Protein AF-A0A7S2GXP6-F1 (afdb_monomer)

Foldseek 3Di:
DVQVPQDDDDWDADPVARLKTKDKDFQAQVQKDWDWDAPDPPPFWIWAFPDAQAAQLPGAIDIGGDPVPGTHMDGGHGGFMKMWMQRNPDPDRSNRIHMDHDD

Mean predicted aligned error: 3.2 Å

Secondary structure (DSSP, 8-state):
-GGGTT---PPEEPSS-TTEEEEEEE--TTSEEEE-EESSSSTT-EEEESSTTPPTTTSPEEEE--TT---EEEE--TT-EEEEEEETT-SSGGGSEEEEE--

Radius of gyration: 12.82 Å; Cα contacts (8 Å, |Δi|>4): 226; chains: 1; bounding box: 30×31×32 Å

Solvent-accessible surface area (backbone atoms only — not comparable to full-atom values): 5713 Å² total; per-residue (Å²): 51,59,76,62,73,63,45,91,74,85,62,46,66,38,90,92,43,77,53,29,31,36,40,76,48,57,35,35,88,83,20,52,41,39,35,65,48,60,89,54,95,57,89,60,40,32,38,28,37,76,46,68,60,34,48,55,47,74,46,47,72,39,74,36,76,61,92,84,62,42,21,28,34,47,77,49,60,55,64,42,57,32,30,40,38,41,27,80,74,43,91,51,56,27,54,23,40,32,63,46,74,68,129

Structure (mmCIF, N/CA/C/O backbone):
data_AF-A0A7S2GXP6-F1
#
_entry.id   AF-A0A7S2GXP6-F1
#
loop_
_atom_site.group_PDB
_atom_site.id
_atom_site.type_symbol
_atom_site.label_atom_id
_atom_site.label_alt_id
_atom_site.label_comp_id
_atom_site.label_asym_id
_atom_site.label_entity_id
_atom_site.label_seq_id
_atom_site.pdbx_PDB_ins_code
_atom_site.Cartn_x
_atom_site.Cartn_y
_atom_site.Cartn_z
_atom_site.occupancy
_atom_site.B_iso_or_equiv
_atom_site.auth_seq_id
_atom_site.auth_comp_id
_atom_site.auth_asym_id
_atom_site.auth_atom_id
_atom_site.pdbx_PDB_model_num
ATOM 1 N N . GLY A 1 1 ? -1.749 1.151 -7.699 1.00 95.88 1 GLY A N 1
ATOM 2 C CA . GLY A 1 1 ? -0.573 0.261 -7.837 1.00 95.88 1 GLY A CA 1
ATOM 3 C C . GLY A 1 1 ? -0.597 -0.449 -9.179 1.00 95.88 1 GLY A C 1
ATOM 4 O O . GLY A 1 1 ? -1.267 -0.001 -10.098 1.00 95.88 1 GLY A O 1
ATOM 5 N N . THR A 1 2 ? 0.104 -1.565 -9.337 1.00 97.19 2 THR A N 1
ATOM 6 C CA . THR A 1 2 ? 0.160 -2.297 -10.629 1.00 97.19 2 THR A CA 1
ATOM 7 C C . THR A 1 2 ? -1.217 -2.690 -11.197 1.00 97.19 2 THR A C 1
ATOM 9 O O . THR A 1 2 ? -1.393 -2.672 -12.412 1.00 97.19 2 THR A O 1
ATOM 12 N N . TRP A 1 3 ? -2.223 -2.953 -10.350 1.00 96.12 3 TRP A N 1
ATOM 13 C CA . TRP A 1 3 ? -3.592 -3.314 -10.768 1.00 96.12 3 TRP A CA 1
ATOM 14 C C . TRP A 1 3 ? -4.335 -2.213 -11.534 1.00 96.12 3 TRP A C 1
ATOM 16 O O . TRP A 1 3 ? -5.239 -2.510 -12.309 1.00 96.12 3 TRP A O 1
ATOM 26 N N . ASN A 1 4 ? -3.969 -0.946 -11.330 1.00 95.56 4 ASN A N 1
ATOM 27 C CA . ASN A 1 4 ? -4.603 0.196 -11.985 1.00 95.56 4 ASN A CA 1
ATOM 28 C C . ASN A 1 4 ? -3.630 0.959 -12.899 1.00 95.56 4 ASN A C 1
ATOM 30 O O . ASN A 1 4 ? -3.942 2.073 -13.324 1.00 95.56 4 ASN A O 1
ATOM 34 N N . GLY A 1 5 ? -2.480 0.354 -13.223 1.00 95.69 5 GLY A N 1
ATOM 35 C CA . GLY A 1 5 ? -1.436 0.971 -14.040 1.00 95.69 5 GLY A CA 1
ATOM 36 C C . GLY A 1 5 ? -0.730 2.130 -13.337 1.00 95.69 5 GLY A C 1
ATOM 37 O O . GLY A 1 5 ? -0.406 3.114 -13.990 1.00 95.69 5 GLY A O 1
ATOM 38 N N . TRP A 1 6 ? -0.542 2.038 -12.015 1.00 94.38 6 TRP A N 1
ATOM 39 C CA . TRP A 1 6 ? 0.069 3.083 -11.179 1.00 94.38 6 TRP A CA 1
ATOM 40 C C . TRP A 1 6 ? -0.670 4.427 -11.201 1.00 94.38 6 TRP A C 1
ATOM 42 O O . TRP A 1 6 ? -0.090 5.469 -10.905 1.00 94.38 6 TRP A O 1
ATOM 52 N N . ARG A 1 7 ? -1.971 4.410 -11.507 1.00 93.56 7 ARG A N 1
ATOM 53 C CA . ARG A 1 7 ? -2.816 5.600 -11.386 1.00 93.56 7 ARG A CA 1
ATOM 54 C C . ARG A 1 7 ? -3.141 5.864 -9.910 1.00 93.56 7 ARG A C 1
ATOM 56 O O . ARG A 1 7 ? -3.424 4.898 -9.190 1.00 93.56 7 ARG A O 1
ATOM 63 N N . PRO A 1 8 ? -3.108 7.129 -9.450 1.00 93.06 8 PRO A N 1
ATOM 64 C CA . PRO A 1 8 ? -3.558 7.476 -8.109 1.00 93.06 8 PRO A CA 1
ATOM 65 C C . PRO A 1 8 ? -5.004 7.032 -7.893 1.00 93.06 8 PRO A C 1
ATOM 67 O O . PRO A 1 8 ? -5.852 7.194 -8.770 1.00 93.06 8 PRO A O 1
ATOM 70 N N . GLU A 1 9 ? -5.264 6.446 -6.732 1.00 94.88 9 GLU A N 1
ATOM 71 C CA . GLU A 1 9 ? -6.583 5.984 -6.320 1.00 94.88 9 GLU A CA 1
ATOM 72 C C . GLU A 1 9 ? -6.753 6.351 -4.842 1.00 94.88 9 GLU A C 1
ATOM 74 O O . GLU A 1 9 ? -5.884 5.994 -4.040 1.00 94.88 9 GLU A O 1
ATOM 79 N N . PRO A 1 10 ? -7.796 7.119 -4.481 1.00 95.31 10 PRO A N 1
ATOM 80 C CA . PRO A 1 10 ? -7.932 7.650 -3.134 1.00 95.31 10 PRO A CA 1
ATOM 81 C C . PRO A 1 10 ? -8.203 6.530 -2.129 1.00 95.31 10 PRO A C 1
ATOM 83 O O . PRO A 1 10 ? -9.051 5.667 -2.355 1.00 95.31 10 PRO A O 1
ATOM 86 N N . MET A 1 11 ? -7.507 6.576 -0.993 1.00 96.56 11 MET A N 1
ATOM 87 C CA . MET A 1 11 ? -7.859 5.764 0.170 1.00 96.56 11 MET A CA 1
ATOM 88 C C . MET A 1 11 ? -9.013 6.431 0.931 1.00 96.56 11 MET A C 1
ATOM 90 O O . MET A 1 11 ? -9.101 7.657 0.987 1.00 96.56 11 MET A O 1
ATOM 94 N N . VAL A 1 12 ? -9.888 5.629 1.534 1.00 96.69 12 VAL A N 1
ATOM 95 C CA . VAL A 1 12 ? -11.042 6.096 2.314 1.00 96.69 12 VAL A CA 1
ATOM 96 C C . VAL A 1 12 ? -10.714 6.005 3.801 1.00 96.69 12 VAL A C 1
ATOM 98 O O . VAL A 1 12 ? -10.264 4.957 4.261 1.00 96.69 12 VAL A O 1
ATOM 101 N N . SER A 1 13 ? -10.928 7.086 4.550 1.00 97.00 13 SER A N 1
ATOM 102 C CA . SER A 1 13 ? -10.783 7.085 6.009 1.00 97.00 13 SER A CA 1
ATOM 103 C C . SER A 1 13 ? -11.827 6.180 6.663 1.00 97.00 13 SER A C 1
ATOM 105 O O . SER A 1 13 ? -12.995 6.185 6.266 1.00 97.00 13 SER A O 1
ATOM 107 N N . ASP A 1 14 ? -11.427 5.448 7.691 1.00 95.81 14 ASP A N 1
ATOM 108 C CA . ASP A 1 14 ? -12.331 4.681 8.535 1.00 95.81 14 ASP A CA 1
ATOM 109 C C . ASP A 1 14 ? -13.127 5.625 9.454 1.00 95.81 14 ASP A C 1
AT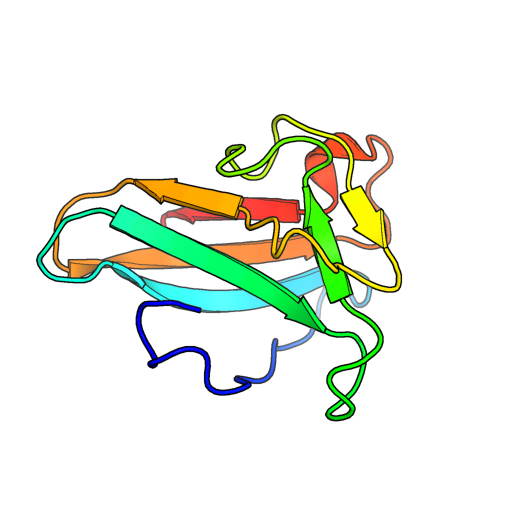OM 111 O O . ASP A 1 14 ? -12.566 6.533 10.069 1.00 95.81 14 ASP A O 1
ATOM 115 N N . ALA A 1 15 ? -14.448 5.441 9.519 1.00 94.88 15 ALA A N 1
ATOM 116 C CA . ALA A 1 15 ? -15.329 6.296 10.313 1.00 94.88 15 ALA A CA 1
ATOM 117 C C . ALA A 1 15 ? -15.142 6.090 11.823 1.00 94.88 15 ALA A C 1
ATOM 119 O O . ALA A 1 15 ? -15.317 7.036 12.591 1.00 94.88 15 ALA A O 1
ATOM 120 N N . ASP A 1 16 ? -14.774 4.874 12.231 1.00 96.50 16 ASP A N 1
ATOM 121 C CA . ASP A 1 16 ? -14.595 4.500 13.634 1.00 96.50 16 ASP A CA 1
ATOM 122 C C . ASP A 1 16 ? -13.137 4.680 14.096 1.00 96.50 16 ASP A C 1
ATOM 124 O O . ASP A 1 16 ? -12.872 4.730 15.297 1.00 96.50 16 ASP A O 1
ATOM 128 N N . ALA A 1 17 ? -12.197 4.811 13.151 1.00 96.25 17 ALA A N 1
ATOM 129 C CA . ALA A 1 17 ? -10.769 5.011 13.401 1.00 96.25 17 ALA A CA 1
ATOM 130 C C . ALA A 1 17 ? -10.160 6.016 12.394 1.00 96.25 17 ALA A C 1
ATOM 132 O O . ALA A 1 17 ? -9.573 5.601 11.393 1.00 96.25 17 ALA A O 1
ATOM 133 N N . PRO A 1 18 ? -10.284 7.340 12.616 1.00 94.94 18 PRO A N 1
ATOM 134 C CA . PRO A 1 18 ? -9.869 8.378 11.657 1.00 94.94 18 PRO A CA 1
ATOM 135 C C . PRO A 1 18 ? -8.386 8.356 11.242 1.00 94.94 18 PRO A C 1
ATOM 137 O O . PRO A 1 18 ? -8.007 8.947 10.231 1.00 94.94 18 PRO A O 1
ATOM 140 N N . GLU A 1 19 ? -7.529 7.699 12.020 1.00 96.81 19 GLU A N 1
ATOM 141 C CA . GLU A 1 19 ? -6.120 7.448 11.719 1.00 96.81 19 GLU A CA 1
ATOM 142 C C . GLU A 1 19 ? -5.893 6.304 10.714 1.00 96.81 19 GLU A C 1
ATOM 144 O O . GLU A 1 19 ? -4.767 6.113 10.240 1.00 96.81 19 GLU A O 1
ATOM 149 N N . VAL A 1 20 ? -6.943 5.544 10.393 1.00 97.75 20 VAL A N 1
ATOM 150 C CA . VAL A 1 20 ? -6.923 4.406 9.475 1.00 97.75 20 VAL A CA 1
ATOM 151 C C . VAL A 1 20 ? -7.513 4.801 8.127 1.00 97.75 20 VAL A C 1
ATOM 153 O O . VAL A 1 20 ? -8.645 5.264 8.027 1.00 97.75 20 VAL A O 1
ATOM 156 N N . TYR A 1 21 ? -6.766 4.533 7.062 1.00 97.75 21 TYR A N 1
ATOM 157 C CA . TYR A 1 21 ? -7.200 4.696 5.679 1.00 97.75 21 TYR A CA 1
ATOM 158 C C . TYR A 1 21 ? -7.178 3.347 4.971 1.00 97.75 21 TYR A C 1
ATOM 160 O O . TYR A 1 21 ? -6.277 2.532 5.186 1.00 97.75 21 TYR A O 1
ATOM 168 N N . ARG A 1 22 ? -8.161 3.108 4.104 1.00 97.94 22 ARG A N 1
ATOM 169 C CA . ARG A 1 22 ? -8.397 1.816 3.455 1.00 97.94 22 ARG A CA 1
ATOM 170 C C . ARG A 1 22 ? -8.503 1.962 1.944 1.00 97.94 22 ARG A C 1
ATOM 172 O O . ARG A 1 22 ? -9.095 2.915 1.444 1.00 97.94 22 ARG A O 1
ATOM 179 N N . LEU A 1 23 ? -7.972 0.988 1.215 1.00 97.94 23 LEU A N 1
ATOM 180 C CA . LEU A 1 23 ? -8.201 0.839 -0.221 1.00 97.94 23 LEU A CA 1
ATOM 181 C C . LEU A 1 23 ? -8.374 -0.635 -0.565 1.00 97.94 23 LEU A C 1
ATOM 183 O O . LEU A 1 23 ? -7.484 -1.444 -0.306 1.00 97.94 23 LEU A O 1
ATOM 187 N N . THR A 1 24 ? -9.495 -0.980 -1.190 1.00 98.06 24 THR A N 1
ATOM 188 C CA . THR A 1 24 ? -9.726 -2.333 -1.699 1.00 98.06 24 THR A CA 1
ATOM 189 C C . THR A 1 24 ? -9.314 -2.440 -3.155 1.00 98.06 24 THR A C 1
ATOM 191 O O . THR A 1 24 ? -9.664 -1.581 -3.960 1.00 98.06 24 THR A O 1
ATOM 194 N N . PHE A 1 25 ? -8.653 -3.529 -3.524 1.00 97.81 25 PHE A N 1
ATOM 195 C CA . PHE A 1 25 ? -8.306 -3.810 -4.911 1.00 97.81 25 PHE A CA 1
ATOM 196 C C . PHE A 1 25 ? -8.479 -5.294 -5.232 1.00 97.81 25 PHE A C 1
ATOM 198 O O . PHE A 1 25 ? -8.536 -6.153 -4.350 1.00 97.81 25 PHE A O 1
ATOM 205 N N . LYS A 1 26 ? -8.564 -5.594 -6.529 1.00 98.00 26 LYS A N 1
ATOM 206 C CA . LYS A 1 26 ? -8.620 -6.958 -7.050 1.00 98.00 26 LYS A CA 1
ATOM 207 C C . LYS A 1 26 ? -7.235 -7.380 -7.528 1.00 98.00 26 LYS A C 1
ATOM 209 O O . LYS A 1 26 ? -6.636 -6.693 -8.357 1.00 98.00 26 LYS A O 1
ATOM 214 N N . VAL A 1 27 ? -6.743 -8.522 -7.055 1.00 97.25 27 VAL A N 1
ATOM 215 C CA . VAL A 1 27 ? -5.472 -9.090 -7.520 1.00 97.25 27 VAL A CA 1
ATOM 216 C C . VAL A 1 27 ? -5.569 -9.421 -9.013 1.00 97.25 27 VAL A C 1
ATOM 218 O O . VAL A 1 27 ? -6.529 -10.049 -9.468 1.00 97.25 27 VAL A O 1
ATOM 221 N N . GLY A 1 28 ? -4.575 -8.978 -9.786 1.00 95.56 28 GLY A N 1
ATOM 222 C CA . GLY A 1 28 ? -4.518 -9.185 -11.234 1.00 95.56 28 GLY A CA 1
ATOM 223 C C . GLY A 1 28 ? -4.286 -10.646 -11.641 1.00 95.56 28 GLY A C 1
ATOM 224 O O . GLY A 1 28 ? -4.032 -11.516 -10.812 1.00 95.56 28 GLY A O 1
ATOM 225 N N . ALA A 1 29 ? -4.323 -10.917 -12.949 1.00 96.69 29 ALA A N 1
ATOM 226 C CA . ALA A 1 29 ? -4.210 -12.273 -13.506 1.00 96.69 29 ALA A CA 1
ATOM 227 C C . ALA A 1 29 ? -2.901 -13.009 -13.151 1.00 96.69 29 ALA A C 1
ATOM 229 O O . ALA A 1 29 ? -2.876 -14.234 -13.125 1.00 96.69 29 ALA A O 1
ATOM 230 N N . VAL A 1 30 ? -1.826 -12.267 -12.863 1.00 96.56 30 VAL A N 1
ATOM 231 C CA . VAL A 1 30 ? -0.505 -12.810 -12.496 1.00 96.56 30 VAL A CA 1
ATOM 232 C C . VAL A 1 30 ? -0.459 -13.291 -11.036 1.00 96.56 30 VAL A C 1
ATOM 234 O O . VAL A 1 30 ? 0.463 -14.000 -10.654 1.00 96.56 30 VAL A O 1
ATOM 237 N N . GLY A 1 31 ? -1.441 -12.924 -10.204 1.00 97.31 31 GLY A N 1
ATOM 238 C CA . GLY A 1 31 ? -1.448 -13.270 -8.778 1.00 97.31 31 GLY A CA 1
ATOM 239 C C . GLY A 1 31 ? -0.456 -12.467 -7.924 1.00 97.31 31 GLY A C 1
ATOM 240 O O . GLY A 1 31 ? -0.208 -12.795 -6.766 1.00 97.31 31 GLY A O 1
ATOM 241 N N . ARG A 1 32 ? 0.120 -11.407 -8.495 1.00 96.88 32 ARG A N 1
ATOM 242 C CA . ARG A 1 32 ? 1.082 -10.500 -7.862 1.00 96.88 32 ARG A CA 1
ATOM 243 C C . ARG A 1 32 ? 0.678 -9.064 -8.160 1.00 96.88 32 ARG A C 1
ATOM 245 O O . ARG A 1 32 ? 0.226 -8.771 -9.269 1.00 96.88 32 ARG A O 1
ATOM 252 N N . GLY A 1 33 ? 0.856 -8.175 -7.194 1.00 96.94 33 GLY A N 1
ATOM 253 C CA . GLY A 1 33 ? 0.686 -6.745 -7.386 1.00 96.94 33 GLY A CA 1
ATOM 254 C C . GLY A 1 33 ? 1.608 -5.938 -6.486 1.00 96.94 33 GLY A C 1
ATOM 255 O O . GLY A 1 33 ? 1.952 -6.366 -5.393 1.00 96.94 33 GLY A O 1
ATOM 256 N N . GLU A 1 34 ? 2.001 -4.764 -6.958 1.00 98.25 34 GLU A N 1
ATOM 257 C CA . GLU A 1 34 ? 2.830 -3.825 -6.205 1.00 98.25 34 GLU A CA 1
ATOM 258 C C . GLU A 1 34 ? 2.132 -2.486 -5.991 1.00 98.25 34 GLU A C 1
ATOM 260 O O . GLU A 1 34 ? 1.287 -2.075 -6.806 1.00 98.25 34 GLU A O 1
ATOM 265 N N . PHE A 1 35 ? 2.495 -1.800 -4.906 1.00 97.88 35 PHE A N 1
ATOM 266 C CA . PHE A 1 35 ? 1.979 -0.472 -4.600 1.00 97.88 35 PHE A CA 1
ATOM 267 C C . PHE A 1 35 ? 2.919 0.397 -3.766 1.00 97.88 35 PHE A C 1
ATOM 269 O O . PHE A 1 35 ? 3.833 -0.074 -3.094 1.00 97.88 35 PHE A O 1
ATOM 276 N N . GLN A 1 36 ? 2.623 1.689 -3.816 1.00 96.62 36 GLN A N 1
ATOM 277 C CA . GLN A 1 36 ? 3.135 2.754 -2.964 1.00 96.62 36 GLN A CA 1
ATOM 278 C C . GLN A 1 36 ? 1.919 3.563 -2.503 1.00 96.62 36 GLN A C 1
ATOM 280 O O . GLN A 1 36 ? 0.851 3.475 -3.120 1.00 96.62 36 GLN A O 1
ATOM 285 N N . ILE A 1 37 ? 2.077 4.347 -1.445 1.00 96.06 37 ILE A N 1
ATOM 286 C CA . ILE A 1 37 ? 1.052 5.289 -0.982 1.00 96.06 37 ILE A CA 1
ATOM 287 C C . ILE A 1 37 ? 1.622 6.698 -1.147 1.00 96.06 37 ILE A C 1
ATOM 289 O O . ILE A 1 37 ? 2.814 6.894 -0.941 1.00 96.06 37 ILE A O 1
ATOM 293 N N . SER A 1 38 ? 0.817 7.678 -1.540 1.00 92.94 38 SER A N 1
ATOM 294 C CA . SER A 1 38 ? 1.235 9.083 -1.628 1.00 92.94 38 SER A CA 1
ATOM 295 C C . SER A 1 38 ? 0.347 9.943 -0.739 1.00 92.94 38 SER A C 1
ATOM 297 O O . SER A 1 38 ? -0.847 9.675 -0.619 1.00 92.94 38 SER A O 1
ATOM 299 N N . THR A 1 39 ? 0.931 10.958 -0.102 1.00 85.06 39 THR A N 1
ATOM 300 C CA . THR A 1 39 ? 0.202 11.866 0.800 1.00 85.06 39 THR A CA 1
ATOM 301 C C . THR A 1 39 ? -0.524 12.990 0.067 1.00 85.06 39 THR A C 1
ATOM 303 O O . THR A 1 39 ? -1.438 13.555 0.644 1.00 85.06 39 THR A O 1
ATOM 306 N N . ASP A 1 40 ? -0.168 13.259 -1.194 1.00 74.31 40 ASP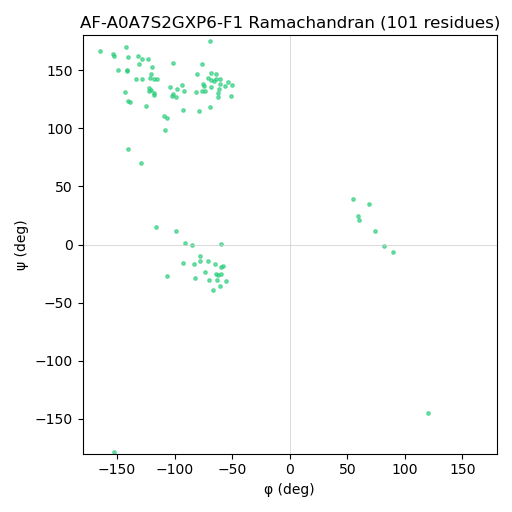 A N 1
ATOM 307 C CA . ASP A 1 40 ? -0.799 14.251 -2.071 1.00 74.31 40 ASP A CA 1
ATOM 308 C C . ASP A 1 40 ? -0.860 13.737 -3.522 1.00 74.31 40 ASP A C 1
ATOM 310 O O . ASP A 1 40 ? -0.220 12.742 -3.881 1.00 74.31 40 ASP A O 1
ATOM 314 N N . GLU A 1 41 ? -1.586 14.449 -4.392 1.00 61.91 41 GLU A N 1
ATOM 315 C CA . GLU A 1 41 ? -1.562 14.222 -5.849 1.00 61.91 41 GLU A CA 1
ATOM 316 C C . GLU A 1 41 ? -0.184 14.533 -6.472 1.00 61.91 41 GLU A C 1
ATOM 318 O O . GLU A 1 41 ? 0.130 14.089 -7.582 1.00 61.91 41 GLU A O 1
ATOM 323 N N . HIS A 1 42 ? 0.674 15.269 -5.757 1.00 62.41 42 HIS A N 1
ATOM 324 C CA . HIS A 1 42 ? 2.040 15.541 -6.180 1.00 62.41 42 HIS A CA 1
ATOM 325 C C . HIS A 1 42 ? 2.950 14.335 -5.912 1.00 62.41 42 HIS A C 1
ATOM 327 O O . HIS A 1 42 ? 3.256 13.985 -4.776 1.00 62.41 42 HIS A O 1
ATOM 333 N N . GLN A 1 43 ? 3.451 13.736 -6.996 1.00 62.03 43 GLN A N 1
ATOM 334 C CA . GLN A 1 43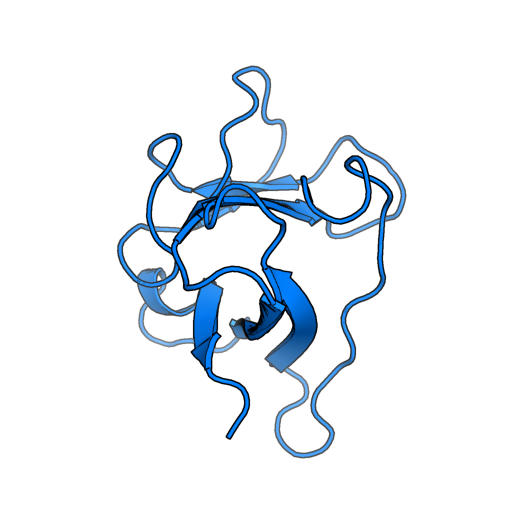 ? 4.228 12.486 -7.032 1.00 62.03 43 GLN A CA 1
ATOM 335 C C . GLN A 1 43 ? 5.550 12.464 -6.231 1.00 62.03 43 GLN A C 1
ATOM 337 O O . GLN A 1 43 ? 6.249 11.447 -6.276 1.00 62.03 43 GLN A O 1
ATOM 342 N N . GLY A 1 44 ? 5.916 13.559 -5.557 1.00 67.75 44 GLY A N 1
ATOM 343 C CA . GLY A 1 44 ? 7.200 13.733 -4.874 1.00 67.75 44 GLY A CA 1
ATOM 344 C C . GLY A 1 44 ? 7.272 13.114 -3.477 1.00 67.75 44 GLY A C 1
ATOM 345 O O . GLY A 1 44 ? 8.350 12.690 -3.076 1.00 67.75 44 GLY A O 1
ATOM 346 N N . MET A 1 45 ? 6.149 13.005 -2.757 1.00 85.44 45 MET A N 1
ATOM 347 C CA . MET A 1 45 ? 6.108 12.379 -1.429 1.00 85.44 45 MET A CA 1
ATOM 348 C C . MET A 1 45 ? 5.382 11.042 -1.481 1.00 85.44 45 MET A C 1
ATOM 350 O O . MET A 1 45 ? 4.167 10.966 -1.681 1.00 85.44 45 MET A O 1
ATOM 354 N N . ARG A 1 46 ? 6.156 9.973 -1.299 1.00 92.00 46 ARG A N 1
ATOM 355 C CA . ARG A 1 46 ? 5.671 8.595 -1.284 1.00 92.00 46 ARG A CA 1
ATOM 356 C C . ARG A 1 46 ? 6.004 7.954 0.048 1.00 92.00 46 ARG A C 1
ATOM 358 O O . ARG A 1 46 ? 7.054 8.213 0.626 1.00 92.00 46 ARG A O 1
ATOM 365 N N . MET A 1 47 ? 5.123 7.079 0.488 1.00 95.00 47 MET A N 1
ATOM 366 C CA . MET A 1 47 ? 5.379 6.071 1.495 1.00 95.00 47 MET A CA 1
ATOM 367 C C . MET A 1 47 ? 5.673 4.754 0.779 1.00 95.00 47 MET A C 1
ATOM 369 O O . MET A 1 47 ? 4.972 4.377 -0.168 1.00 95.00 47 MET A O 1
ATOM 373 N N . TYR A 1 48 ? 6.723 4.074 1.221 1.00 96.44 48 TYR A N 1
ATOM 374 C CA . TYR A 1 48 ? 7.246 2.858 0.600 1.00 96.44 48 TYR A CA 1
ATOM 375 C C . TYR A 1 48 ? 7.971 1.993 1.651 1.00 96.44 48 TYR A C 1
ATOM 377 O O . TYR A 1 48 ? 8.262 2.491 2.741 1.00 96.44 48 TYR A O 1
ATOM 385 N N . PRO A 1 49 ? 8.243 0.700 1.394 1.00 97.31 49 PRO A N 1
ATOM 386 C CA . PRO A 1 49 ? 8.972 -0.138 2.347 1.00 97.31 49 PRO A CA 1
ATOM 387 C C . PRO A 1 49 ? 10.477 0.145 2.355 1.00 97.31 49 PRO A C 1
ATOM 389 O O . PRO A 1 49 ? 11.046 0.514 1.332 1.00 97.31 49 PRO A O 1
ATOM 392 N N . ALA A 1 50 ? 11.149 -0.158 3.468 1.00 96.19 50 ALA A N 1
ATOM 393 C CA . ALA A 1 50 ? 12.613 -0.078 3.563 1.00 96.19 50 ALA A CA 1
ATOM 394 C C . ALA A 1 50 ? 13.365 -1.020 2.600 1.00 96.19 50 ALA A C 1
ATOM 396 O O . ALA A 1 50 ? 14.491 -0.727 2.204 1.00 96.19 50 ALA A O 1
ATOM 397 N N . THR A 1 51 ? 12.742 -2.135 2.208 1.00 96.44 51 THR A N 1
ATOM 398 C CA . THR A 1 51 ? 13.279 -3.087 1.227 1.00 96.44 51 THR A CA 1
ATOM 399 C C . THR A 1 51 ? 12.303 -3.228 0.067 1.00 96.44 51 THR A C 1
ATOM 401 O O . THR A 1 51 ? 11.099 -3.380 0.283 1.00 96.44 51 THR A O 1
ATOM 404 N N . ASN A 1 52 ? 12.806 -3.208 -1.169 1.00 97.19 52 ASN A N 1
ATOM 405 C CA . ASN A 1 52 ? 11.950 -3.381 -2.337 1.00 97.19 52 ASN A CA 1
ATOM 406 C C . ASN A 1 52 ? 11.227 -4.738 -2.316 1.00 97.19 52 ASN A C 1
ATOM 408 O O . ASN A 1 52 ? 11.806 -5.750 -1.920 1.00 97.19 52 ASN A O 1
ATOM 412 N N . HIS A 1 53 ? 9.975 -4.755 -2.771 1.00 97.12 53 HIS A N 1
ATOM 413 C CA . HIS A 1 53 ? 9.096 -5.924 -2.775 1.00 97.12 53 HIS A CA 1
ATOM 414 C C . HIS A 1 53 ? 8.813 -6.516 -1.381 1.00 97.12 53 HIS A C 1
ATOM 416 O O . HIS A 1 53 ? 8.414 -7.675 -1.260 1.00 97.12 53 HIS A O 1
ATOM 422 N N . ALA A 1 54 ? 8.988 -5.742 -0.304 1.00 97.50 54 ALA A N 1
ATOM 423 C CA . ALA A 1 54 ? 8.603 -6.199 1.026 1.00 97.50 54 ALA A CA 1
ATOM 424 C C . ALA A 1 54 ? 7.088 -6.414 1.120 1.00 97.50 54 ALA A C 1
ATOM 426 O O . ALA A 1 54 ? 6.290 -5.669 0.540 1.00 97.50 54 ALA A O 1
ATOM 427 N N . ARG A 1 55 ? 6.674 -7.403 1.912 1.00 97.44 55 ARG A N 1
ATOM 428 C CA . ARG A 1 55 ? 5.255 -7.597 2.216 1.00 97.44 55 ARG A CA 1
ATOM 429 C C . ARG A 1 55 ? 4.790 -6.521 3.205 1.00 97.44 55 ARG A C 1
ATOM 431 O O . ARG A 1 55 ? 5.491 -6.269 4.190 1.00 97.44 55 ARG A O 1
ATOM 438 N N . PRO A 1 56 ? 3.607 -5.916 3.001 1.00 97.62 56 PRO A N 1
ATOM 439 C CA . PRO A 1 56 ? 2.975 -5.074 4.012 1.00 97.62 56 PRO A CA 1
ATOM 440 C C . PRO A 1 56 ? 2.914 -5.785 5.371 1.00 97.62 56 PRO A C 1
ATOM 442 O O . PRO A 1 56 ? 2.604 -6.975 5.432 1.00 97.62 56 PRO A O 1
ATOM 445 N N . GLY A 1 57 ? 3.208 -5.071 6.455 1.00 96.94 57 GLY A N 1
ATOM 446 C CA . GLY A 1 57 ? 3.207 -5.606 7.816 1.00 96.94 57 GLY A CA 1
ATOM 447 C C . GLY A 1 57 ? 4.537 -6.203 8.290 1.00 96.94 57 GLY A C 1
ATOM 448 O O . GLY A 1 57 ? 4.624 -6.604 9.449 1.00 96.94 57 GLY A O 1
ATOM 449 N N . GLN A 1 58 ? 5.554 -6.318 7.425 1.00 93.69 58 GLN A N 1
ATOM 450 C CA . GLN A 1 58 ? 6.834 -6.960 7.776 1.00 93.69 58 GLN A CA 1
ATOM 451 C C . GLN A 1 58 ? 7.997 -5.984 7.962 1.00 93.69 58 GLN A C 1
ATOM 453 O O . GLN A 1 58 ? 8.910 -6.273 8.729 1.00 93.69 58 GLN A O 1
ATOM 458 N N . GLU A 1 59 ? 7.951 -4.833 7.296 1.00 93.44 59 GLU A N 1
ATOM 459 C CA . GLU A 1 59 ? 9.034 -3.851 7.267 1.00 93.44 59 GLU A CA 1
ATOM 460 C C . GLU A 1 59 ? 8.557 -2.487 7.746 1.00 93.44 59 GLU A C 1
ATOM 462 O O . GLU A 1 59 ? 7.363 -2.181 7.732 1.00 93.44 59 GLU A O 1
ATOM 467 N N . VAL A 1 60 ? 9.512 -1.659 8.158 1.00 93.25 60 VAL A N 1
ATOM 468 C CA . VAL A 1 60 ? 9.235 -0.272 8.529 1.00 93.25 60 VAL A CA 1
ATOM 469 C C . VAL A 1 60 ? 8.845 0.548 7.298 1.00 93.25 60 VAL A C 1
ATOM 471 O O . VAL A 1 60 ? 9.321 0.308 6.183 1.00 93.25 60 VAL A O 1
ATOM 474 N N . LEU A 1 61 ? 7.978 1.534 7.514 1.00 94.25 61 LEU A N 1
ATOM 475 C CA . LEU A 1 61 ? 7.614 2.517 6.503 1.00 94.25 61 LEU A CA 1
ATOM 476 C C . LEU A 1 61 ? 8.736 3.549 6.336 1.00 94.25 61 LEU A C 1
ATOM 478 O O . LEU A 1 61 ? 9.211 4.138 7.306 1.0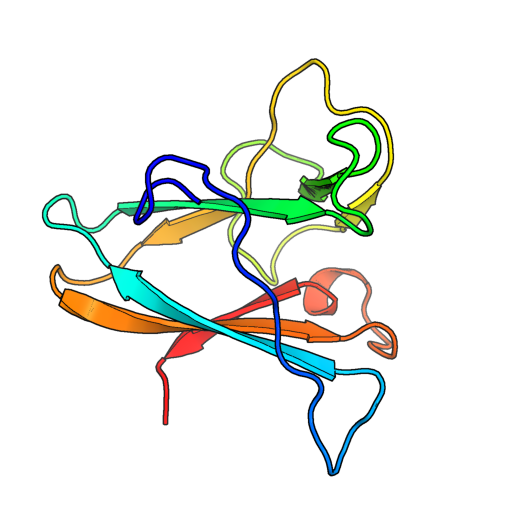0 94.25 61 LEU A O 1
ATOM 482 N N . CYS A 1 62 ? 9.108 3.804 5.088 1.00 94.25 62 CYS A N 1
ATOM 483 C CA . CYS A 1 62 ? 9.899 4.954 4.672 1.00 94.25 62 CYS A CA 1
ATOM 484 C C . CYS A 1 62 ? 8.984 6.013 4.045 1.00 94.25 62 CYS A C 1
ATOM 486 O O . CYS A 1 62 ? 7.904 5.694 3.543 1.00 94.25 62 CYS A O 1
ATOM 488 N N . GLY A 1 63 ? 9.421 7.272 4.064 1.00 91.88 63 GLY A N 1
ATOM 489 C CA . GLY A 1 63 ? 8.687 8.397 3.493 1.00 91.88 63 GLY A CA 1
ATOM 490 C C . GLY A 1 63 ? 9.616 9.388 2.796 1.00 91.88 63 GLY A C 1
ATOM 491 O O . GLY A 1 63 ? 10.760 9.554 3.214 1.00 91.88 63 GLY A O 1
ATOM 492 N N . GLY A 1 64 ? 9.113 10.061 1.761 1.00 90.88 64 GLY A N 1
ATOM 493 C CA . GLY A 1 64 ? 9.826 11.117 1.036 1.00 90.88 64 GLY A CA 1
ATOM 494 C C . GLY A 1 64 ? 10.013 10.797 -0.444 1.00 90.88 64 GLY A C 1
ATOM 495 O O . GLY A 1 64 ? 9.133 10.199 -1.071 1.00 90.88 64 GLY A O 1
ATOM 496 N N . GLU A 1 65 ? 11.152 11.217 -0.997 1.00 89.50 65 GLU A N 1
ATOM 497 C CA . GLU A 1 65 ? 11.559 10.845 -2.351 1.00 89.50 65 GLU A CA 1
ATOM 498 C C . GLU A 1 65 ? 11.891 9.348 -2.414 1.00 89.50 65 GLU A C 1
ATOM 500 O O . GLU A 1 65 ? 12.482 8.789 -1.494 1.00 89.50 65 GLU A O 1
ATOM 505 N N . ASN A 1 66 ? 11.527 8.697 -3.518 1.00 90.38 66 ASN A N 1
ATOM 506 C CA . ASN A 1 66 ? 11.748 7.265 -3.726 1.00 90.38 66 ASN A CA 1
ATOM 507 C C . ASN A 1 66 ? 12.435 7.026 -5.085 1.00 90.38 66 ASN A C 1
ATOM 509 O O . ASN A 1 66 ? 11.779 6.562 -6.025 1.00 90.38 66 ASN A O 1
ATOM 513 N N . PRO A 1 67 ? 13.721 7.405 -5.234 1.00 87.19 67 PRO A N 1
ATOM 514 C CA . PRO A 1 67 ? 14.440 7.331 -6.509 1.00 87.19 67 PRO A CA 1
ATOM 515 C C . PRO A 1 67 ? 14.595 5.892 -7.018 1.00 87.19 67 PRO A C 1
ATOM 517 O O . PRO A 1 67 ? 14.571 5.665 -8.226 1.00 87.19 67 PRO A O 1
ATOM 520 N N . ASP A 1 68 ? 14.671 4.925 -6.103 1.00 91.94 68 ASP A N 1
ATOM 521 C CA . ASP A 1 68 ? 14.804 3.499 -6.418 1.00 91.94 68 ASP A CA 1
ATOM 522 C C . ASP A 1 68 ? 13.455 2.809 -6.682 1.00 91.94 68 ASP A C 1
ATOM 524 O O . ASP A 1 68 ? 13.402 1.615 -6.981 1.00 91.94 68 ASP A O 1
ATOM 528 N N . ASN A 1 69 ? 12.351 3.559 -6.590 1.00 93.25 69 ASN A N 1
ATOM 529 C CA . ASN A 1 69 ? 10.992 3.093 -6.841 1.00 93.25 69 ASN A CA 1
ATOM 530 C C . ASN A 1 69 ? 10.593 1.857 -6.012 1.00 93.25 69 ASN A C 1
ATOM 532 O O . ASN A 1 69 ? 9.897 0.966 -6.501 1.00 93.25 69 ASN A O 1
ATOM 536 N N . PHE A 1 70 ? 11.007 1.810 -4.745 1.00 96.81 70 PHE A N 1
ATOM 537 C CA . PHE A 1 70 ? 10.642 0.724 -3.840 1.00 96.81 70 PHE A CA 1
ATOM 538 C C . PHE A 1 70 ? 9.130 0.652 -3.666 1.00 96.81 70 PHE A C 1
ATOM 540 O O . PHE A 1 70 ? 8.452 1.676 -3.553 1.00 96.81 70 PHE A O 1
ATOM 547 N N . ALA A 1 71 ? 8.592 -0.559 -3.659 1.00 97.69 71 ALA A N 1
ATOM 548 C CA . ALA A 1 71 ? 7.164 -0.794 -3.540 1.00 97.69 71 ALA A CA 1
ATOM 549 C C . ALA A 1 71 ? 6.892 -2.004 -2.655 1.00 97.69 71 ALA A C 1
ATOM 551 O O . ALA A 1 71 ? 7.687 -2.945 -2.602 1.00 97.69 71 ALA A O 1
ATOM 552 N N . TRP A 1 72 ? 5.749 -1.987 -1.977 1.00 98.31 72 TRP A N 1
ATOM 553 C CA . TRP A 1 72 ? 5.253 -3.183 -1.314 1.00 98.31 72 TRP A CA 1
ATOM 554 C C . TRP A 1 72 ? 4.786 -4.194 -2.349 1.00 98.31 72 TRP A C 1
ATOM 556 O O . TRP A 1 72 ? 4.167 -3.816 -3.344 1.00 98.31 72 TRP A O 1
ATOM 566 N N . GLU A 1 73 ? 5.024 -5.474 -2.078 1.00 98.12 73 GLU A N 1
ATOM 567 C CA . GLU A 1 73 ? 4.502 -6.586 -2.863 1.00 98.12 73 GLU A CA 1
ATOM 568 C C . GLU A 1 73 ? 3.336 -7.263 -2.139 1.00 98.12 73 GLU A C 1
ATOM 570 O O . GLU A 1 73 ? 3.402 -7.591 -0.952 1.00 98.12 73 GLU A O 1
ATOM 575 N N . VAL A 1 74 ? 2.283 -7.547 -2.897 1.00 97.56 74 VAL A N 1
ATOM 576 C CA . VAL A 1 74 ? 1.152 -8.365 -2.481 1.00 97.56 74 VAL A CA 1
ATOM 577 C C . VAL A 1 74 ? 1.033 -9.560 -3.417 1.00 97.56 74 VAL A C 1
ATOM 579 O O . VAL A 1 74 ? 1.064 -9.415 -4.640 1.00 97.56 74 VAL A O 1
ATOM 582 N N . VAL A 1 75 ? 0.866 -10.746 -2.836 1.00 97.19 75 VAL A N 1
ATOM 583 C CA . VAL A 1 75 ? 0.682 -12.006 -3.561 1.00 97.19 75 VAL A CA 1
ATOM 584 C C . VAL A 1 75 ? -0.640 -12.624 -3.136 1.00 97.19 75 VAL A C 1
ATOM 586 O O . VAL A 1 75 ? -0.918 -12.742 -1.943 1.00 97.19 75 VAL A O 1
ATOM 589 N N . GLY A 1 76 ? -1.4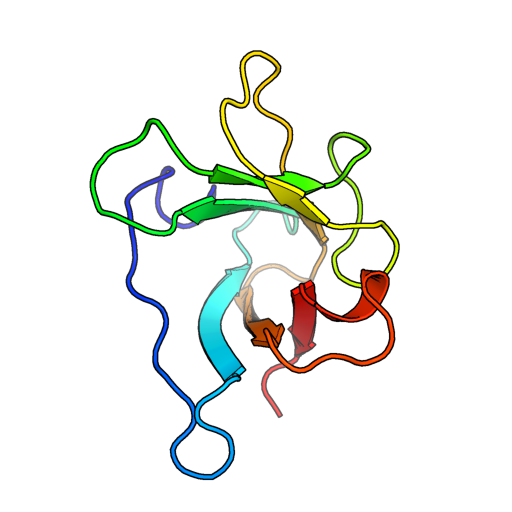44 -13.039 -4.109 1.00 96.75 76 GLY A N 1
ATOM 590 C CA . GLY A 1 76 ? -2.727 -13.685 -3.870 1.00 96.75 76 GLY A CA 1
ATOM 591 C C . GLY A 1 76 ? -3.270 -14.379 -5.122 1.00 96.75 76 GLY A C 1
ATOM 592 O O . GLY A 1 76 ? -2.773 -14.156 -6.224 1.00 96.75 76 GLY A O 1
ATOM 593 N N . PRO A 1 77 ? -4.294 -15.233 -4.990 1.00 97.62 77 PRO A N 1
ATOM 594 C CA . PRO A 1 77 ? -5.000 -15.810 -6.125 1.00 97.62 77 PRO A CA 1
ATOM 595 C C . PRO A 1 77 ? -5.505 -14.732 -7.097 1.00 97.62 77 PRO A C 1
ATOM 597 O O . PRO A 1 77 ? -6.037 -13.707 -6.653 1.00 97.62 77 PRO A O 1
ATOM 600 N N . PRO A 1 78 ? -5.412 -14.958 -8.419 1.00 97.81 78 PRO A N 1
ATOM 601 C CA . PRO A 1 78 ? -6.025 -14.082 -9.404 1.00 97.81 78 PRO A CA 1
ATOM 602 C C . PRO A 1 78 ? -7.498 -13.818 -9.092 1.00 97.81 78 PRO A C 1
ATOM 604 O O . PRO A 1 78 ? -8.294 -14.735 -8.902 1.00 97.81 78 PRO A O 1
ATOM 607 N N . GLY A 1 79 ? -7.865 -12.543 -9.050 1.00 97.00 79 GLY A N 1
ATOM 608 C CA . GLY A 1 79 ? -9.219 -12.103 -8.758 1.00 97.00 79 GLY A CA 1
ATOM 609 C C . GLY A 1 79 ? -9.610 -12.045 -7.280 1.00 97.00 79 GLY A C 1
ATOM 610 O O . GLY A 1 79 ? -10.731 -11.615 -7.009 1.00 97.00 79 GLY A O 1
ATOM 611 N N . GLN A 1 80 ? -8.724 -12.410 -6.346 1.00 97.62 80 GLN A N 1
ATOM 612 C CA . GLN A 1 80 ? -8.942 -12.215 -4.910 1.00 97.62 80 GLN A CA 1
ATOM 613 C C . GLN A 1 80 ? -9.085 -10.718 -4.598 1.00 97.62 80 GLN A C 1
ATOM 615 O O . GLN A 1 80 ? -8.295 -9.900 -5.072 1.00 97.62 80 GLN A O 1
ATOM 620 N N . MET A 1 81 ? -10.089 -10.366 -3.794 1.00 98.06 81 MET A N 1
ATOM 621 C CA . MET A 1 81 ? -10.214 -9.026 -3.225 1.00 98.06 81 MET A CA 1
ATOM 622 C C . MET A 1 81 ? -9.315 -8.896 -1.999 1.00 98.06 81 MET A C 1
ATOM 624 O O . MET A 1 81 ? -9.342 -9.748 -1.109 1.00 98.06 81 MET A O 1
ATOM 628 N N . MET A 1 82 ? -8.534 -7.823 -1.960 1.00 97.88 82 MET A N 1
ATOM 629 C CA . MET A 1 82 ? -7.641 -7.497 -0.854 1.00 97.88 82 MET A CA 1
ATOM 630 C C . 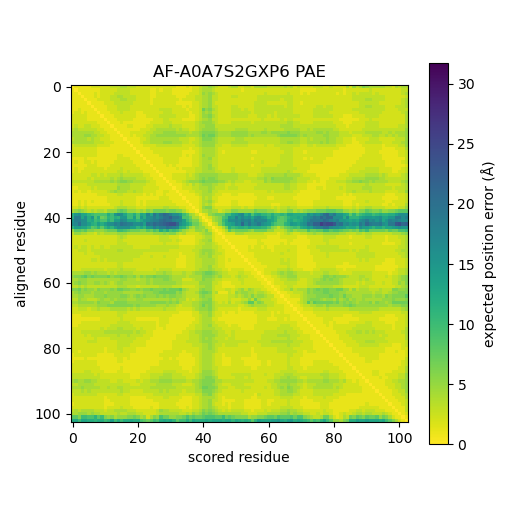MET A 1 82 ? -7.834 -6.046 -0.426 1.00 97.88 82 MET A C 1
ATOM 632 O O . MET A 1 82 ? -8.270 -5.211 -1.217 1.00 97.88 82 MET A O 1
ATOM 636 N N . GLU A 1 83 ? -7.506 -5.752 0.825 1.00 98.12 83 GLU A N 1
ATOM 637 C CA . GLU A 1 83 ? -7.560 -4.420 1.420 1.00 98.12 83 GLU A CA 1
ATOM 638 C C . GLU A 1 83 ? -6.153 -4.000 1.836 1.00 98.12 83 GLU A C 1
ATOM 640 O O . GLU A 1 83 ? -5.451 -4.755 2.507 1.00 98.12 83 GLU A O 1
ATOM 645 N N . ILE A 1 84 ? -5.743 -2.800 1.437 1.00 98.31 84 ILE A N 1
ATOM 646 C CA . ILE A 1 84 ? -4.580 -2.095 1.975 1.00 98.31 84 ILE A CA 1
ATOM 647 C C . ILE A 1 84 ? -5.078 -1.225 3.121 1.00 98.31 84 ILE A C 1
ATOM 649 O O . ILE A 1 84 ? -6.048 -0.486 2.944 1.00 98.31 84 ILE A O 1
ATOM 653 N N . ARG A 1 85 ? -4.399 -1.282 4.267 1.00 98.06 85 ARG A N 1
ATOM 654 C CA . ARG A 1 85 ? -4.649 -0.403 5.413 1.00 98.06 85 ARG A CA 1
ATOM 655 C C . ARG A 1 85 ? -3.414 0.430 5.704 1.00 98.06 85 ARG A C 1
ATOM 657 O O . ARG A 1 85 ? -2.332 -0.131 5.867 1.00 98.06 85 ARG A O 1
ATOM 664 N N . LEU A 1 86 ? -3.602 1.740 5.809 1.00 97.69 86 LEU A N 1
ATOM 665 C CA . LEU A 1 86 ? -2.638 2.685 6.358 1.00 97.69 86 LEU A CA 1
ATOM 666 C C . LEU A 1 86 ? -3.141 3.113 7.738 1.00 97.69 86 LEU A C 1
ATOM 668 O O . LEU A 1 86 ? -4.136 3.822 7.811 1.00 97.69 86 LEU A O 1
ATOM 672 N N . ASN A 1 87 ? -2.484 2.679 8.809 1.00 97.62 87 ASN A N 1
ATOM 673 C CA . ASN A 1 87 ? -2.804 3.061 10.182 1.00 97.62 87 ASN A CA 1
ATOM 674 C C . ASN A 1 87 ? -1.727 4.008 10.727 1.00 97.62 87 ASN A C 1
ATOM 676 O O . ASN A 1 87 ? -0.666 3.566 11.173 1.00 97.62 87 ASN A O 1
ATOM 680 N N . LEU A 1 88 ? -2.009 5.311 10.701 1.00 95.88 88 LEU A N 1
ATOM 681 C CA . LEU A 1 88 ? -1.093 6.348 11.185 1.00 95.88 88 LEU A CA 1
ATOM 682 C C . LEU A 1 88 ? -0.953 6.365 12.718 1.00 95.88 88 LEU A C 1
ATOM 684 O O . LEU A 1 88 ? -0.019 6.979 13.226 1.00 95.88 88 LEU A O 1
ATOM 688 N N . GLY A 1 89 ? -1.848 5.688 13.444 1.00 96.31 89 GLY A N 1
ATOM 689 C CA . GLY A 1 89 ? -1.791 5.513 14.898 1.00 96.31 89 GLY A CA 1
ATOM 690 C C . GLY A 1 89 ? -1.215 4.168 15.348 1.00 96.31 89 GLY A C 1
ATOM 691 O O . GLY A 1 89 ? -1.343 3.821 16.519 1.00 96.31 89 GLY A O 1
ATOM 692 N N . ALA A 1 90 ? -0.613 3.381 14.449 1.00 96.69 90 ALA A N 1
ATOM 693 C CA . ALA A 1 90 ? -0.033 2.090 14.812 1.00 96.69 90 ALA A CA 1
ATOM 694 C C . ALA A 1 90 ? 1.119 2.246 15.827 1.00 96.69 90 ALA A C 1
ATOM 696 O O . ALA A 1 90 ? 2.081 2.968 15.571 1.00 96.69 90 ALA A O 1
ATOM 697 N N . GLU A 1 91 ? 1.052 1.519 16.949 1.00 95.44 91 GLU A N 1
ATOM 698 C CA . GLU A 1 91 ? 2.133 1.491 17.952 1.00 95.44 91 GLU A CA 1
ATOM 699 C C . GLU A 1 91 ? 3.411 0.834 17.405 1.00 95.44 91 GLU A C 1
ATOM 701 O O . GLU A 1 91 ? 4.523 1.293 17.670 1.00 95.44 91 GLU A O 1
ATOM 706 N N . ASP A 1 92 ? 3.257 -0.236 16.617 1.00 93.75 92 ASP A N 1
ATOM 707 C CA . ASP A 1 92 ? 4.352 -0.847 15.864 1.00 93.75 92 ASP A CA 1
ATOM 708 C C . ASP A 1 92 ? 4.394 -0.247 14.458 1.00 93.75 92 ASP A C 1
ATOM 710 O O . ASP A 1 92 ? 3.495 -0.467 13.644 1.00 93.75 92 ASP A O 1
ATOM 714 N N . ILE A 1 93 ? 5.481 0.458 14.149 1.00 91.62 93 ILE A N 1
ATOM 715 C CA . ILE A 1 93 ? 5.702 1.104 12.848 1.00 91.62 93 ILE A CA 1
ATOM 716 C C . ILE A 1 93 ? 5.699 0.124 11.663 1.00 91.62 93 ILE A C 1
ATOM 718 O O . ILE A 1 93 ? 5.492 0.528 10.520 1.00 91.62 93 ILE A O 1
ATOM 722 N N . ARG A 1 94 ? 5.906 -1.178 11.903 1.00 93.44 94 ARG A N 1
ATOM 723 C CA . ARG A 1 94 ? 5.779 -2.217 10.865 1.00 93.44 94 ARG A CA 1
ATOM 724 C C . ARG A 1 94 ? 4.321 -2.492 10.508 1.00 93.44 94 ARG A C 1
ATOM 726 O O . ARG A 1 94 ? 4.038 -2.958 9.411 1.00 93.44 94 ARG A O 1
ATOM 733 N N . GLN A 1 95 ? 3.397 -2.201 11.422 1.00 96.19 95 GLN A N 1
ATOM 734 C CA . GLN A 1 95 ? 1.952 -2.354 11.238 1.00 96.19 95 GLN A CA 1
ATOM 735 C C . GLN A 1 95 ? 1.285 -1.091 10.681 1.00 96.19 95 GLN A C 1
ATOM 737 O O . GLN A 1 95 ? 0.075 -1.091 10.457 1.00 96.19 95 GLN A O 1
ATOM 742 N N . T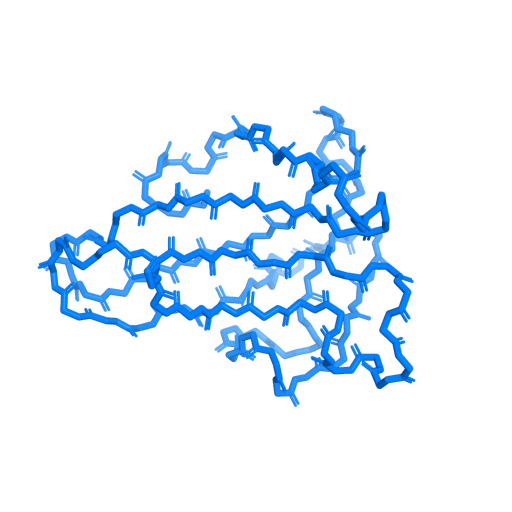HR A 1 96 ? 2.053 -0.030 10.404 1.00 97.38 96 THR A N 1
ATOM 743 C CA . THR A 1 96 ? 1.530 1.186 9.770 1.00 97.38 96 THR A CA 1
ATOM 744 C C . THR A 1 96 ? 0.938 0.892 8.397 1.00 97.38 96 THR A C 1
ATOM 746 O O . THR A 1 96 ? -0.079 1.477 8.047 1.00 97.38 96 THR A O 1
ATOM 749 N N . VAL A 1 97 ? 1.520 -0.035 7.628 1.00 98.06 97 VAL A N 1
ATOM 75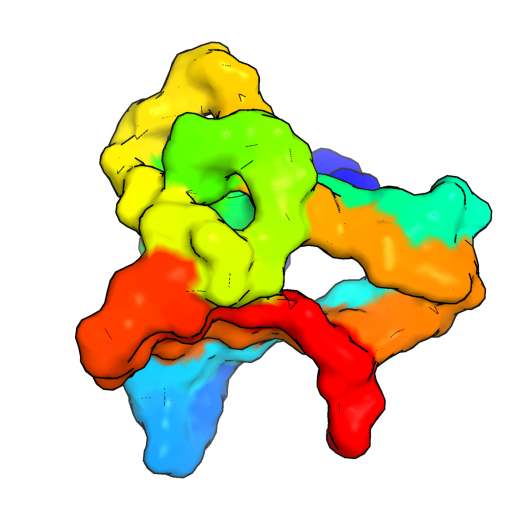0 C CA . VAL A 1 97 ? 0.963 -0.472 6.341 1.00 98.06 97 VAL A CA 1
ATOM 751 C C . VAL A 1 97 ? 0.784 -1.976 6.347 1.00 98.06 97 VAL A C 1
ATOM 753 O O . VAL A 1 97 ? 1.757 -2.717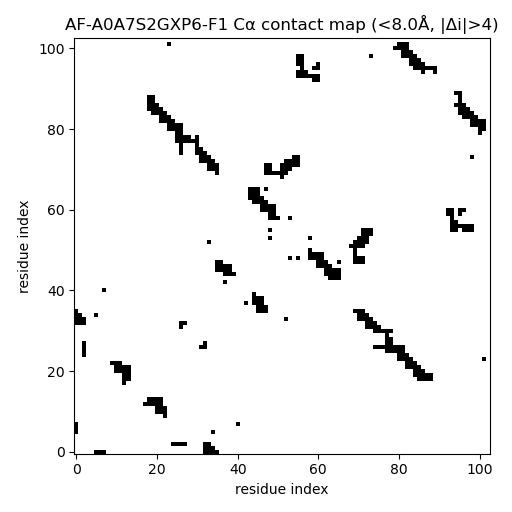 6.447 1.00 98.06 97 VAL A O 1
ATOM 756 N N . THR A 1 98 ? -0.454 -2.433 6.192 1.00 98.00 98 THR A N 1
ATOM 757 C CA . THR A 1 98 ? -0.794 -3.859 6.098 1.00 98.00 98 THR A CA 1
ATOM 758 C C . THR A 1 98 ? -1.644 -4.130 4.864 1.00 98.00 98 THR A C 1
ATOM 760 O O . THR A 1 98 ? -2.242 -3.221 4.284 1.00 98.00 98 THR A O 1
ATOM 763 N N . CYS A 1 99 ? -1.676 -5.388 4.427 1.00 98.00 99 CYS A N 1
ATOM 764 C CA . CYS A 1 99 ? -2.558 -5.823 3.358 1.00 98.00 99 CYS A CA 1
ATOM 765 C C . CYS A 1 99 ? -3.075 -7.232 3.636 1.00 98.00 99 CYS A C 1
ATOM 767 O O . CYS A 1 99 ? -2.297 -8.127 3.968 1.00 98.00 99 CYS A O 1
ATOM 769 N N . GLY A 1 100 ? -4.386 -7.423 3.513 1.00 96.69 100 GLY A N 1
ATOM 770 C CA . GLY A 1 100 ? -5.045 -8.680 3.845 1.00 96.69 100 GLY A CA 1
ATOM 771 C C . GLY A 1 100 ? -6.327 -8.903 3.055 1.00 96.69 100 GLY A C 1
ATOM 772 O O . GLY A 1 100 ? -6.689 -8.107 2.191 1.00 96.69 100 GLY A O 1
ATOM 773 N N . LEU A 1 101 ? -7.000 -10.018 3.338 1.00 95.00 101 LEU A N 1
ATOM 774 C CA . LEU A 1 101 ? -8.299 -10.332 2.746 1.00 95.00 101 LEU A CA 1
ATOM 775 C C . LEU A 1 101 ? -9.350 -9.310 3.188 1.00 95.00 101 LEU A C 1
ATOM 777 O O . LEU A 1 101 ? -9.369 -8.904 4.350 1.00 95.00 101 LEU A O 1
ATOM 781 N N . VAL A 1 102 ? -10.244 -8.947 2.268 1.00 88.56 102 VAL A N 1
ATOM 782 C CA . VAL A 1 102 ? -11.502 -8.287 2.637 1.00 88.56 102 VAL A CA 1
ATOM 783 C C . VAL A 1 102 ? -12.360 -9.336 3.350 1.00 88.56 102 VAL A C 1
ATOM 785 O O . VAL A 1 102 ? -12.637 -10.385 2.762 1.00 88.56 102 VAL A O 1
ATOM 788 N N . LEU A 1 103 ? -12.699 -9.084 4.616 1.00 73.00 103 LEU A N 1
ATOM 789 C CA . LEU A 1 103 ? -13.582 -9.927 5.432 1.00 73.00 103 LEU A CA 1
ATOM 790 C C . LEU A 1 103 ? -15.042 -9.498 5.289 1.00 73.00 103 LEU A C 1
ATOM 792 O O . LEU A 1 103 ? -15.273 -8.279 5.121 1.00 73.00 103 LEU A O 1
#

pLDDT: mean 94.01, std 7.36, range [61.91, 98.31]

Nearest PDB structures (foldseek):
  5j7k-assembly1_E  TM=3.054E-01  e=1.643E+00  synthetic construct
  5j7k-assembly2_G  TM=3.107E-01  e=2.443E+00  synthetic construct
  5j7k-assembly2_B  TM=1.806E-01  e=2.443E+00  synthetic construct

Organism: NCBI:txid327968

Sequence (103 aa):
GTWNGWRPEPMVSDADAPEVYRLTFKVGAVGRGEFQISTDEHQGMRMYPATNHARPGQEVLCGGENPDNFAWEVVGPPGQMMEIRLNLGAEDIRQTVTCGLVL